Protein AF-A0A7V3H5D7-F1 (afdb_monomer_lite)

Foldseek 3Di:
DQDDDDPVRNVVVCVPDVVNVVVCVVVVVVVVVVVCVVCVPPPCVVVVVVVVVVVVVVCVVPVVVVVVVVCVVCVVVVDDDDDDPDPVRVVVVVVVVCVVVVNPDDDDDDDPPD

pLDDT: mean 91.45, std 11.25, range [36.69, 97.81]

Sequence (114 aa):
MKVTGTFPVRAEAALRDPHLQEALARATTRFIELRKTAFADLPEGEALRDRAAAAKAEVMRRLDRYLARFVAAAGSAGCILHAAADAAEARQIILEIARTRGVRRIVKSKSMAT

Secondary structure (DSSP, 8-state):
-PPPS-HHHHHHHHHT-HHHHHHHHHHHHHHHHHHHHHHHT-TTHHHHHHHHHHHHHHHHHTHHHHHHHHHHHHHHTTPPP---SSHHHHHHHHHHHHHHTT------------

Structure (mmCIF, N/CA/C/O backbone):
data_AF-A0A7V3H5D7-F1
#
_entry.id   AF-A0A7V3H5D7-F1
#
loop_
_atom_site.group_PDB
_atom_site.id
_atom_site.type_symbol
_atom_site.label_atom_id
_atom_site.label_alt_id
_atom_site.label_comp_id
_atom_site.label_asym_id
_atom_site.label_entity_id
_atom_site.label_seq_id
_atom_site.pdbx_PDB_ins_code
_atom_site.Cartn_x
_atom_site.Cartn_y
_atom_site.Cartn_z
_atom_site.occupancy
_atom_site.B_iso_or_equiv
_atom_site.auth_seq_id
_atom_site.auth_comp_id
_atom_site.auth_asym_id
_atom_site.auth_atom_id
_atom_site.pdbx_PDB_model_num
ATOM 1 N N . MET A 1 1 ? 27.402 7.275 11.101 1.00 50.59 1 MET A N 1
ATOM 2 C CA . MET A 1 1 ? 26.771 8.213 12.061 1.00 50.59 1 MET A CA 1
ATOM 3 C C . MET A 1 1 ? 25.538 8.805 11.384 1.00 50.59 1 MET A C 1
ATOM 5 O O . MET A 1 1 ? 25.677 9.266 10.261 1.00 50.59 1 MET A O 1
ATOM 9 N N . LYS A 1 2 ? 24.327 8.703 11.955 1.00 62.94 2 LYS A N 1
ATOM 10 C CA . LYS A 1 2 ? 23.120 9.253 11.300 1.00 62.94 2 LYS A CA 1
ATOM 11 C C . LYS A 1 2 ? 23.193 10.781 11.319 1.00 62.94 2 LYS A C 1
ATOM 13 O O . LYS A 1 2 ? 23.242 11.356 12.400 1.00 62.94 2 LYS A O 1
ATOM 18 N N . VAL A 1 3 ? 23.185 11.417 10.147 1.00 75.69 3 VAL A N 1
ATOM 19 C CA . VAL A 1 3 ? 23.109 12.881 10.033 1.00 75.69 3 VAL A CA 1
ATOM 20 C C . VAL A 1 3 ? 21.751 13.346 10.561 1.00 75.69 3 VAL A C 1
ATOM 22 O O . VAL A 1 3 ? 20.700 12.924 10.071 1.00 75.69 3 VAL A O 1
ATOM 25 N N . THR A 1 4 ? 21.771 14.181 11.596 1.00 81.56 4 THR A N 1
ATOM 26 C CA . THR A 1 4 ? 20.591 14.818 12.189 1.00 81.56 4 THR A CA 1
ATOM 27 C C . THR A 1 4 ? 20.409 16.211 11.587 1.00 81.56 4 THR A C 1
ATOM 29 O O . THR A 1 4 ? 21.378 16.921 11.344 1.00 81.56 4 THR A O 1
ATOM 32 N N . GLY A 1 5 ? 19.167 16.601 11.288 1.00 89.06 5 GLY A N 1
ATOM 33 C CA . GLY A 1 5 ? 18.875 17.894 10.664 1.00 89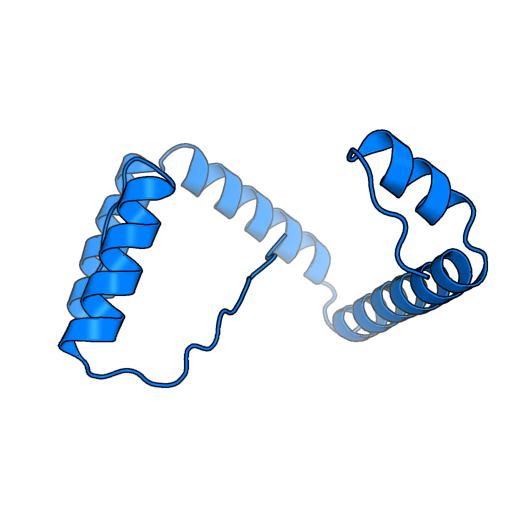.06 5 GLY A CA 1
ATOM 34 C C . GLY A 1 5 ? 17.579 17.902 9.857 1.00 89.06 5 GLY A C 1
ATOM 35 O O . GLY A 1 5 ? 16.860 16.899 9.785 1.00 89.06 5 GLY A O 1
ATOM 36 N N . THR A 1 6 ? 17.286 19.048 9.240 1.00 93.31 6 THR A N 1
ATOM 37 C CA . THR A 1 6 ? 16.149 19.221 8.325 1.00 93.31 6 THR A CA 1
ATOM 38 C C . THR A 1 6 ? 16.274 18.295 7.108 1.00 93.31 6 THR A C 1
ATOM 40 O O . THR A 1 6 ? 17.319 17.692 6.853 1.00 93.31 6 THR A O 1
ATOM 43 N N . PHE A 1 7 ? 15.189 18.125 6.346 1.00 90.19 7 PHE A N 1
ATOM 44 C CA . PHE A 1 7 ? 15.221 17.285 5.145 1.00 90.19 7 PHE A CA 1
ATOM 45 C C . PHE A 1 7 ? 16.323 17.688 4.143 1.00 90.19 7 PHE A C 1
ATOM 47 O O . PHE A 1 7 ? 17.070 16.787 3.768 1.00 90.19 7 PHE A O 1
ATOM 54 N N . PRO A 1 8 ? 16.511 18.976 3.780 1.00 95.12 8 PRO A N 1
ATOM 55 C CA . PRO A 1 8 ? 17.563 19.375 2.841 1.00 95.12 8 PRO A CA 1
ATOM 56 C C . PRO A 1 8 ? 18.969 18.950 3.282 1.00 95.12 8 PRO A C 1
ATOM 58 O O . PRO A 1 8 ? 19.699 18.358 2.496 1.00 95.12 8 PRO A O 1
ATOM 61 N N . VAL A 1 9 ? 19.307 19.144 4.562 1.00 93.94 9 VAL A N 1
ATOM 62 C CA . VAL A 1 9 ? 20.619 18.772 5.126 1.00 93.94 9 VAL A CA 1
ATOM 63 C C . VAL A 1 9 ? 20.856 17.264 5.037 1.00 93.94 9 VAL A C 1
ATOM 65 O O . VAL A 1 9 ? 21.926 16.805 4.640 1.00 93.94 9 VAL A O 1
ATOM 68 N N . ARG A 1 10 ? 19.840 16.466 5.384 1.00 94.12 10 ARG A N 1
ATOM 69 C CA . ARG A 1 10 ? 19.936 15.002 5.303 1.00 94.12 10 ARG A CA 1
ATOM 70 C C . ARG A 1 10 ? 20.005 14.513 3.859 1.00 94.12 10 ARG A C 1
ATOM 72 O O . ARG A 1 10 ? 20.727 13.559 3.594 1.00 94.12 10 ARG A O 1
ATOM 79 N N . ALA A 1 11 ? 19.262 15.146 2.952 1.00 93.44 11 ALA A N 1
ATOM 80 C CA . ALA A 1 11 ? 19.275 14.816 1.533 1.00 93.44 11 ALA A CA 1
ATOM 81 C C . ALA A 1 11 ? 20.652 15.094 0.918 1.00 93.44 11 ALA A C 1
ATOM 83 O O . ALA A 1 11 ? 21.195 14.226 0.245 1.00 93.44 11 ALA A O 1
ATOM 84 N N . GLU A 1 12 ? 21.257 16.246 1.210 1.00 94.38 12 GLU A N 1
ATOM 85 C CA . GLU A 1 12 ? 22.595 16.590 0.720 1.00 94.38 12 GLU A CA 1
ATOM 86 C C . GLU A 1 12 ? 23.663 15.609 1.221 1.00 94.38 12 GLU A C 1
ATOM 88 O O . GLU A 1 12 ? 24.478 15.121 0.438 1.00 94.38 12 GLU A O 1
ATOM 93 N N . ALA A 1 13 ? 23.630 15.259 2.510 1.00 93.88 13 ALA A N 1
ATOM 94 C CA . ALA A 1 13 ? 24.543 14.263 3.062 1.00 93.88 13 ALA A CA 1
ATOM 95 C C . ALA A 1 13 ? 24.348 12.876 2.425 1.00 93.88 13 ALA A C 1
ATOM 97 O O . ALA A 1 13 ? 25.325 12.220 2.077 1.00 93.88 13 ALA A O 1
ATOM 98 N N . ALA A 1 14 ? 23.096 12.448 2.234 1.00 93.06 14 ALA A N 1
ATOM 99 C CA . A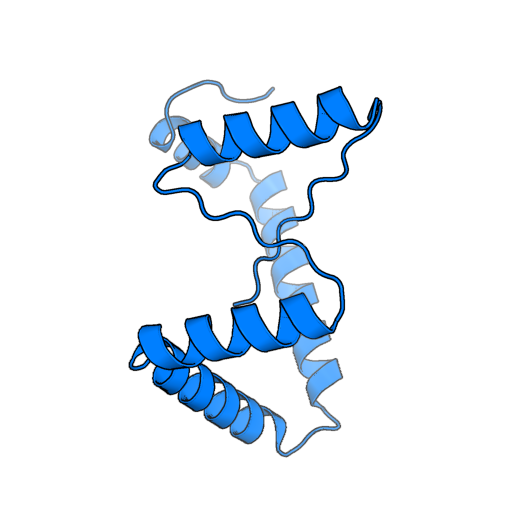LA A 1 14 ? 22.774 11.184 1.576 1.00 93.06 14 ALA A CA 1
ATOM 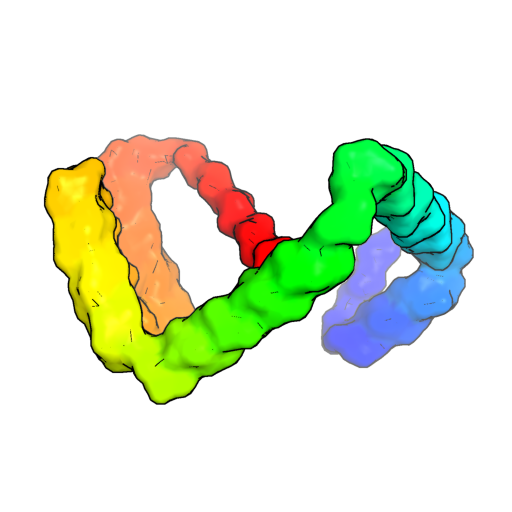100 C C . ALA A 1 14 ? 23.259 11.154 0.117 1.00 93.06 14 ALA A C 1
ATOM 102 O O . ALA A 1 14 ? 23.805 10.151 -0.331 1.00 93.06 14 ALA A O 1
ATOM 103 N N . LEU A 1 15 ? 23.116 12.261 -0.616 1.00 93.75 15 LEU A N 1
ATOM 104 C CA . LEU A 1 15 ? 23.584 12.365 -1.999 1.00 93.75 15 LEU A CA 1
ATOM 105 C C . LEU A 1 15 ? 25.105 12.237 -2.128 1.00 93.75 15 LEU A C 1
ATOM 107 O O . LEU A 1 15 ? 25.570 11.841 -3.191 1.00 93.75 15 LEU A O 1
ATOM 111 N N . ARG A 1 16 ? 25.876 12.547 -1.079 1.00 95.25 16 ARG A N 1
ATOM 112 C CA . ARG A 1 16 ? 27.344 12.417 -1.064 1.00 95.25 16 ARG A CA 1
ATOM 113 C C . ARG A 1 16 ? 27.854 11.100 -0.476 1.00 95.25 16 ARG A C 1
ATOM 115 O O . ARG A 1 16 ? 29.062 10.902 -0.460 1.00 95.25 16 ARG A O 1
ATOM 122 N N . ASP A 1 17 ? 26.981 10.224 0.016 1.00 96.31 17 ASP A N 1
ATOM 123 C CA . ASP A 1 17 ? 27.370 8.949 0.627 1.00 96.31 17 ASP A CA 1
ATOM 124 C C . ASP A 1 17 ? 27.663 7.890 -0.461 1.00 96.31 17 ASP A C 1
ATOM 126 O O . ASP A 1 17 ? 26.724 7.406 -1.104 1.00 96.31 17 ASP A O 1
ATOM 130 N N . PRO A 1 18 ? 28.933 7.482 -0.675 1.00 95.44 18 PRO A N 1
ATOM 131 C CA . PRO A 1 18 ? 29.286 6.544 -1.744 1.00 95.44 18 PRO A CA 1
ATOM 132 C C . PRO A 1 18 ? 28.705 5.145 -1.520 1.00 95.44 18 PRO A C 1
ATOM 134 O O . PRO A 1 18 ? 28.352 4.454 -2.475 1.00 95.44 18 PRO A O 1
ATOM 137 N N . HIS A 1 19 ? 28.567 4.724 -0.259 1.00 95.31 19 HIS A N 1
ATOM 138 C CA . HIS A 1 19 ? 27.985 3.428 0.068 1.00 95.31 19 HIS A CA 1
ATOM 139 C C . HIS A 1 19 ? 26.489 3.415 -0.249 1.00 95.31 19 HIS A C 1
ATOM 141 O O . HIS A 1 19 ? 25.981 2.447 -0.821 1.00 95.31 19 HIS A O 1
ATOM 147 N N . LEU A 1 20 ? 25.785 4.504 0.078 1.00 93.81 20 LEU A N 1
ATOM 148 C CA . LEU A 1 20 ? 24.380 4.658 -0.284 1.00 93.81 20 LEU A CA 1
ATOM 149 C C . LEU A 1 20 ? 24.197 4.691 -1.804 1.00 93.81 20 LEU A C 1
ATOM 151 O O . LEU A 1 20 ? 23.315 4.004 -2.315 1.00 93.81 20 LEU A O 1
ATOM 155 N N . GLN A 1 21 ? 25.035 5.435 -2.527 1.00 94.75 21 GLN A N 1
ATOM 156 C CA . GLN A 1 21 ? 25.004 5.473 -3.992 1.00 94.75 21 GLN A CA 1
ATOM 157 C C . GLN A 1 21 ? 25.163 4.071 -4.594 1.00 94.75 21 GLN A C 1
ATOM 159 O O . GLN A 1 21 ? 24.353 3.656 -5.422 1.00 94.75 21 GLN A O 1
ATOM 164 N N . GLU A 1 22 ? 26.156 3.308 -4.136 1.00 96.56 22 GLU A N 1
ATOM 165 C CA . GLU A 1 22 ? 26.410 1.953 -4.620 1.00 96.56 22 GLU A CA 1
ATOM 166 C C . GLU A 1 22 ? 25.260 0.992 -4.270 1.00 96.56 22 GLU A C 1
ATOM 168 O O . GLU A 1 22 ? 24.805 0.205 -5.105 1.00 96.56 22 GLU A O 1
ATOM 173 N N . ALA A 1 23 ? 24.735 1.067 -3.043 1.00 95.00 23 ALA A N 1
ATOM 174 C CA . ALA A 1 23 ? 23.588 0.271 -2.620 1.00 95.00 23 ALA A CA 1
ATOM 175 C C . ALA A 1 23 ? 22.339 0.570 -3.463 1.00 95.00 23 ALA A C 1
ATOM 177 O O . ALA A 1 23 ? 21.672 -0.368 -3.908 1.00 95.00 23 ALA A O 1
ATOM 178 N N . LEU A 1 24 ? 22.049 1.848 -3.723 1.00 94.06 24 LEU A N 1
ATOM 179 C CA . LEU A 1 24 ? 20.930 2.272 -4.564 1.00 94.06 24 LEU A CA 1
ATOM 180 C C . LEU A 1 24 ? 21.111 1.827 -6.015 1.00 94.06 24 LEU A C 1
ATOM 182 O O . LEU A 1 24 ? 20.157 1.315 -6.601 1.00 94.06 24 LEU A O 1
ATOM 186 N N . ALA A 1 25 ? 22.313 1.962 -6.579 1.00 95.00 25 ALA A N 1
ATOM 187 C CA . ALA A 1 25 ? 22.614 1.511 -7.934 1.00 95.00 25 ALA A CA 1
ATOM 188 C C . ALA A 1 25 ? 22.377 0.001 -8.075 1.00 95.00 25 ALA A C 1
ATOM 190 O O . ALA A 1 25 ? 21.601 -0.429 -8.927 1.00 95.00 25 ALA A O 1
ATOM 191 N N . ARG A 1 26 ? 22.950 -0.810 -7.174 1.00 95.50 26 ARG A N 1
ATOM 192 C CA . ARG A 1 26 ? 22.746 -2.269 -7.171 1.00 95.50 26 ARG A CA 1
ATOM 193 C C . ARG A 1 26 ? 21.276 -2.648 -7.023 1.00 95.50 26 ARG A C 1
ATOM 195 O O . ARG A 1 26 ? 20.789 -3.494 -7.769 1.00 95.50 26 ARG A O 1
ATOM 202 N N . ALA A 1 27 ? 20.569 -2.040 -6.070 1.00 94.06 27 ALA A N 1
ATOM 203 C CA . ALA A 1 27 ? 19.161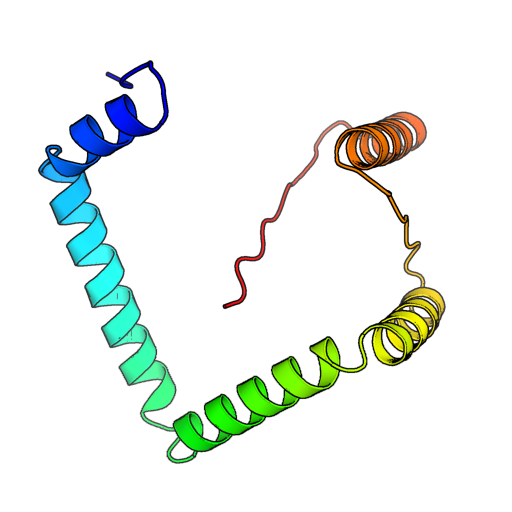 -2.339 -5.825 1.00 94.06 27 ALA A CA 1
ATOM 204 C C . ALA A 1 27 ? 18.286 -1.982 -7.037 1.00 94.06 27 ALA A C 1
ATOM 206 O O . ALA A 1 27 ? 17.441 -2.782 -7.438 1.00 94.06 27 ALA A O 1
ATOM 207 N N . THR A 1 28 ? 18.525 -0.817 -7.644 1.00 94.06 28 THR A N 1
ATOM 208 C CA . THR A 1 28 ? 17.769 -0.327 -8.804 1.00 94.06 28 THR A CA 1
ATOM 209 C C . THR A 1 28 ? 18.017 -1.198 -10.028 1.00 94.06 28 THR A C 1
ATOM 211 O O . THR A 1 28 ? 17.059 -1.676 -10.633 1.00 94.06 28 THR A O 1
ATOM 214 N N . THR A 1 29 ? 19.281 -1.481 -10.354 1.00 95.50 29 THR A N 1
ATOM 215 C CA . THR A 1 29 ? 19.634 -2.359 -11.477 1.00 95.50 29 THR A CA 1
ATOM 216 C C . THR A 1 29 ? 19.042 -3.748 -11.285 1.00 95.50 29 THR A C 1
ATOM 218 O O . THR A 1 29 ? 18.382 -4.263 -12.183 1.00 95.50 29 THR A O 1
ATOM 221 N N . ARG A 1 30 ? 19.181 -4.334 -10.088 1.00 95.50 30 ARG A N 1
ATOM 222 C CA . ARG A 1 30 ? 18.596 -5.646 -9.787 1.00 95.50 30 ARG A CA 1
ATOM 223 C C . ARG A 1 30 ? 17.078 -5.643 -9.951 1.00 95.50 30 ARG A C 1
ATOM 225 O O . ARG A 1 30 ? 16.536 -6.590 -10.506 1.00 95.50 30 ARG A O 1
ATOM 232 N N . PHE A 1 31 ? 16.388 -4.603 -9.485 1.00 93.44 31 PHE A N 1
ATOM 233 C CA . PHE A 1 31 ? 14.940 -4.491 -9.648 1.00 93.44 31 PHE A CA 1
ATOM 234 C C . PHE A 1 31 ? 14.530 -4.401 -11.124 1.00 93.44 31 PHE A C 1
ATOM 236 O O . PHE A 1 31 ? 13.586 -5.073 -11.531 1.00 93.44 31 PHE A O 1
ATOM 243 N N . ILE A 1 32 ? 15.248 -3.608 -11.925 1.00 93.00 32 ILE A N 1
ATOM 244 C CA . ILE A 1 32 ? 14.996 -3.477 -13.365 1.00 93.00 32 ILE A CA 1
ATOM 245 C C . ILE A 1 32 ? 15.169 -4.825 -14.065 1.00 93.00 32 ILE A C 1
ATOM 247 O O . ILE A 1 32 ? 14.280 -5.226 -14.811 1.00 93.00 32 ILE A O 1
ATOM 251 N N . GLU A 1 33 ? 16.263 -5.538 -13.800 1.00 95.81 33 GLU A N 1
ATOM 252 C CA . GLU A 1 33 ? 16.521 -6.838 -14.425 1.00 95.81 33 GLU A CA 1
ATOM 253 C C . GLU A 1 33 ? 15.501 -7.894 -13.992 1.00 95.81 33 GLU A C 1
ATOM 255 O O . GLU A 1 33 ? 14.909 -8.552 -14.841 1.00 95.81 33 GLU A O 1
ATOM 260 N N . LEU A 1 34 ? 15.182 -7.984 -12.696 1.00 93.56 34 LEU A N 1
ATOM 261 C CA . LEU A 1 34 ? 14.133 -8.889 -12.214 1.00 93.56 34 LEU A CA 1
ATOM 262 C C . LEU A 1 34 ? 12.772 -8.577 -12.840 1.00 93.56 34 LEU A C 1
ATOM 264 O O . LEU A 1 34 ? 12.034 -9.496 -13.187 1.00 93.56 34 LEU A O 1
ATOM 268 N N . ARG A 1 35 ? 12.438 -7.291 -13.015 1.00 89.31 35 ARG A N 1
ATOM 269 C CA . ARG A 1 35 ? 11.217 -6.891 -13.718 1.00 89.31 35 ARG A CA 1
ATOM 270 C C . ARG A 1 35 ? 11.265 -7.320 -15.183 1.00 89.31 35 ARG A C 1
ATOM 272 O O . ARG A 1 35 ? 10.276 -7.865 -15.654 1.00 89.31 35 ARG A O 1
ATOM 279 N N . LYS A 1 36 ? 12.368 -7.087 -15.901 1.00 91.06 36 LYS A N 1
ATOM 280 C CA . LYS A 1 36 ? 12.507 -7.514 -17.303 1.00 91.06 36 LYS A CA 1
ATOM 281 C C . LYS A 1 36 ? 12.309 -9.019 -17.436 1.00 91.06 36 LYS A C 1
ATOM 283 O O . LYS A 1 36 ? 11.509 -9.441 -18.258 1.00 91.06 36 LYS A O 1
ATOM 288 N N . THR A 1 37 ? 12.969 -9.810 -16.591 1.00 93.31 37 THR A N 1
ATOM 289 C CA . THR A 1 37 ? 12.817 -11.269 -16.576 1.00 93.31 37 THR A CA 1
ATOM 290 C C . THR A 1 37 ? 11.382 -11.686 -16.266 1.00 93.31 37 THR A C 1
ATOM 292 O O . THR A 1 37 ? 10.831 -12.509 -16.981 1.00 93.31 37 THR A O 1
ATOM 295 N N . ALA A 1 38 ? 10.741 -11.091 -15.256 1.00 90.19 38 ALA A N 1
ATOM 296 C CA . ALA A 1 38 ? 9.362 -11.427 -14.897 1.00 90.19 38 ALA A CA 1
ATOM 297 C C . ALA A 1 38 ? 8.342 -11.107 -16.005 1.00 90.19 38 ALA A C 1
ATOM 299 O O . ALA A 1 38 ? 7.293 -11.739 -16.067 1.00 90.19 38 ALA A O 1
ATOM 300 N N . PHE A 1 39 ? 8.633 -10.121 -16.857 1.00 89.94 39 PHE A N 1
ATOM 301 C CA . PHE A 1 39 ? 7.785 -9.739 -17.989 1.00 89.94 39 PHE A CA 1
ATOM 302 C C . PHE A 1 39 ? 8.190 -10.415 -19.308 1.00 89.94 39 PHE A C 1
ATOM 304 O O . PHE A 1 39 ? 7.469 -10.262 -20.289 1.00 89.94 39 PHE A O 1
ATOM 311 N N . ALA A 1 40 ? 9.306 -11.151 -19.354 1.00 92.69 40 ALA A N 1
ATOM 312 C CA . ALA A 1 40 ? 9.819 -11.753 -20.586 1.00 92.69 40 ALA A CA 1
ATOM 313 C C . ALA A 1 40 ? 8.812 -12.726 -21.221 1.00 92.69 40 ALA A C 1
ATOM 315 O O . ALA A 1 40 ? 8.638 -12.720 -22.437 1.00 92.69 40 ALA A O 1
ATOM 316 N N . ASP A 1 41 ? 8.093 -13.477 -20.385 1.00 93.00 41 ASP A N 1
ATOM 317 C CA . ASP A 1 41 ? 7.090 -14.457 -20.812 1.00 93.00 41 ASP A CA 1
ATOM 318 C C . ASP A 1 41 ? 5.667 -13.866 -20.893 1.00 93.00 41 ASP A C 1
ATOM 320 O O . ASP A 1 41 ? 4.692 -14.606 -21.020 1.00 93.00 41 ASP A O 1
ATOM 324 N N . LEU A 1 42 ? 5.526 -12.535 -20.816 1.00 93.12 42 LEU A N 1
ATOM 325 C CA . LEU A 1 42 ? 4.243 -11.825 -20.885 1.00 93.12 42 LEU A CA 1
ATOM 326 C C . LEU A 1 42 ? 4.267 -10.758 -21.997 1.00 93.12 42 LEU A C 1
ATOM 328 O O . LEU A 1 42 ? 4.415 -9.565 -21.702 1.00 93.12 42 LEU A O 1
ATOM 332 N N . PRO A 1 43 ? 4.111 -11.154 -23.277 1.00 91.00 43 PRO A N 1
ATOM 333 C CA . PRO A 1 43 ? 4.162 -10.242 -24.425 1.00 91.00 43 PRO A CA 1
ATOM 334 C C . PRO A 1 43 ? 3.170 -9.072 -24.340 1.00 91.00 43 PRO A C 1
ATOM 336 O O . PRO A 1 43 ? 3.459 -7.965 -24.789 1.00 91.00 43 PRO A O 1
ATOM 339 N N . GLU A 1 44 ? 2.007 -9.282 -23.723 1.00 94.31 44 GLU A N 1
ATOM 340 C CA . GLU A 1 44 ? 0.974 -8.268 -23.494 1.00 94.31 44 GLU A CA 1
ATOM 341 C C . GLU A 1 44 ? 1.220 -7.384 -22.255 1.00 94.31 44 GLU A C 1
ATOM 343 O O . GLU A 1 44 ? 0.380 -6.549 -21.907 1.00 94.31 44 GLU A O 1
ATOM 348 N N . GLY A 1 45 ? 2.346 -7.556 -21.559 1.00 91.00 45 GLY A N 1
ATOM 349 C CA . GLY A 1 45 ? 2.595 -6.962 -20.247 1.00 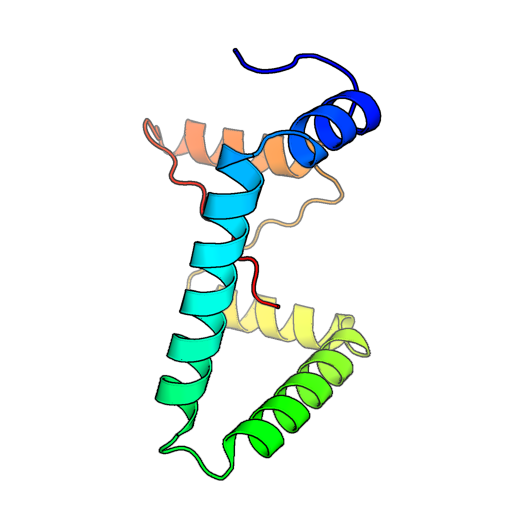91.00 45 GLY A CA 1
ATOM 350 C C . GLY A 1 45 ? 2.520 -5.435 -20.220 1.00 91.00 45 GLY A C 1
ATOM 351 O O . GLY A 1 45 ? 1.941 -4.869 -19.290 1.00 91.00 45 GLY A O 1
ATOM 352 N N . GLU A 1 46 ? 3.040 -4.751 -21.242 1.00 90.75 46 GLU A N 1
ATOM 353 C CA . GLU A 1 46 ? 2.925 -3.287 -21.335 1.00 90.75 46 GLU A CA 1
ATOM 354 C C . GLU A 1 46 ? 1.479 -2.847 -21.620 1.00 90.75 46 GLU A C 1
ATOM 356 O O . GLU A 1 46 ? 0.969 -1.954 -20.947 1.00 90.75 46 GLU A O 1
ATOM 361 N N . ALA A 1 47 ? 0.743 -3.554 -22.485 1.00 94.06 47 ALA A N 1
ATOM 362 C CA . ALA A 1 47 ? -0.674 -3.259 -22.719 1.00 94.06 47 ALA A CA 1
ATOM 363 C C . ALA A 1 47 ? -1.530 -3.460 -21.450 1.00 94.06 47 ALA A C 1
ATOM 365 O O . ALA A 1 47 ? -2.460 -2.695 -21.180 1.00 94.06 47 ALA A O 1
ATOM 366 N N . LEU A 1 48 ? -1.219 -4.470 -20.630 1.00 94.25 48 LEU A N 1
ATOM 367 C CA . LEU A 1 48 ? -1.863 -4.673 -19.329 1.00 94.25 48 LEU A CA 1
ATOM 368 C C . LEU A 1 48 ? -1.535 -3.548 -18.342 1.00 94.25 48 LEU A C 1
ATOM 370 O O . LEU A 1 48 ? -2.421 -3.117 -17.598 1.00 94.25 48 LEU A O 1
ATOM 374 N N . ARG A 1 49 ? -0.296 -3.041 -18.346 1.00 92.25 49 ARG A N 1
ATOM 375 C CA . ARG A 1 49 ? 0.109 -1.890 -17.525 1.00 92.25 49 ARG A CA 1
ATOM 376 C C . ARG A 1 49 ? -0.658 -0.631 -17.916 1.00 92.25 49 ARG A C 1
ATOM 378 O O . ARG A 1 49 ? -1.191 0.033 -17.027 1.00 92.25 49 ARG A O 1
ATOM 385 N N . ASP A 1 50 ? -0.791 -0.353 -19.208 1.00 95.38 50 ASP A N 1
ATOM 386 C CA . ASP A 1 50 ? -1.553 0.797 -19.704 1.00 95.38 50 ASP A CA 1
ATOM 387 C C . ASP A 1 50 ? -3.031 0.701 -19.320 1.00 95.38 50 ASP A C 1
ATOM 389 O O . ASP A 1 50 ? -3.621 1.656 -18.807 1.00 95.38 50 ASP A O 1
ATOM 393 N N . ARG A 1 51 ? -3.627 -0.487 -19.464 1.00 97.00 51 ARG A N 1
ATOM 394 C CA . ARG A 1 51 ? -5.003 -0.747 -19.016 1.00 97.00 51 ARG A CA 1
ATOM 395 C C . ARG A 1 51 ? -5.163 -0.548 -17.511 1.00 97.00 51 ARG A C 1
ATOM 397 O O . ARG A 1 51 ? -6.148 0.048 -17.077 1.00 97.00 51 ARG A O 1
ATOM 404 N N . ALA A 1 52 ? -4.210 -1.019 -16.709 1.00 95.19 52 ALA A N 1
ATOM 405 C CA . ALA A 1 52 ? -4.227 -0.821 -15.264 1.00 95.19 52 ALA A CA 1
ATOM 406 C C . ALA A 1 52 ? -4.094 0.666 -14.892 1.00 95.19 52 ALA A C 1
ATOM 408 O O . ALA A 1 52 ? -4.797 1.137 -13.996 1.00 95.19 52 ALA A O 1
ATOM 409 N N . ALA A 1 53 ? -3.244 1.421 -15.593 1.00 95.88 53 ALA A N 1
ATOM 410 C CA . ALA A 1 53 ? -3.104 2.862 -15.407 1.00 95.88 53 ALA A CA 1
ATOM 411 C C . ALA A 1 53 ? -4.402 3.609 -15.759 1.00 95.88 53 ALA A C 1
ATOM 413 O O . ALA A 1 53 ? -4.877 4.422 -14.963 1.00 95.88 53 ALA A O 1
ATOM 414 N N . ALA A 1 54 ? -5.030 3.274 -16.890 1.00 97.12 54 ALA A N 1
ATOM 415 C CA . ALA A 1 54 ? -6.319 3.832 -17.291 1.00 97.12 54 ALA A CA 1
ATOM 416 C C . ALA A 1 54 ? -7.427 3.516 -16.270 1.00 97.12 54 ALA A C 1
ATOM 418 O O . ALA A 1 54 ? -8.204 4.396 -15.901 1.00 97.12 54 ALA A O 1
ATOM 419 N N . ALA A 1 55 ? -7.461 2.287 -15.745 1.00 96.12 55 ALA A N 1
ATOM 420 C CA . ALA A 1 55 ? -8.403 1.893 -14.701 1.00 96.12 55 ALA A CA 1
ATOM 421 C C . ALA A 1 55 ? -8.179 2.667 -13.389 1.00 96.12 55 ALA A C 1
ATOM 423 O O . ALA A 1 55 ? -9.144 3.121 -12.775 1.00 96.12 55 ALA A O 1
ATOM 424 N N . LYS A 1 56 ? -6.921 2.876 -12.969 1.00 94.62 56 LYS A N 1
ATOM 425 C CA . LYS A 1 56 ? -6.598 3.720 -11.804 1.00 94.62 56 LYS A CA 1
ATOM 426 C C . LYS A 1 56 ? -7.085 5.156 -12.015 1.00 94.62 56 LYS A C 1
ATOM 428 O O . LYS A 1 56 ? -7.725 5.714 -11.127 1.00 94.62 56 LYS A O 1
ATOM 433 N N . ALA A 1 57 ? -6.828 5.738 -13.186 1.00 96.12 57 ALA A N 1
ATOM 434 C CA . ALA A 1 57 ? -7.275 7.091 -13.516 1.00 96.12 57 ALA A CA 1
ATOM 435 C C . ALA A 1 57 ? -8.809 7.218 -13.494 1.00 96.12 57 ALA A C 1
ATOM 437 O O . ALA A 1 57 ? -9.345 8.186 -12.956 1.00 96.12 57 ALA A O 1
ATOM 438 N N . GLU A 1 58 ? -9.521 6.219 -14.021 1.00 96.44 58 GLU A N 1
ATOM 439 C CA . GLU A 1 58 ? -10.984 6.136 -13.965 1.00 96.44 58 GLU A CA 1
ATOM 440 C C . GLU A 1 58 ? -11.511 6.119 -12.530 1.00 96.44 58 GLU A C 1
ATOM 442 O O . GLU A 1 58 ? -12.403 6.898 -12.186 1.00 96.44 58 GLU A O 1
ATOM 447 N N . VAL A 1 59 ? -10.935 5.257 -11.687 1.00 96.38 59 VAL A N 1
ATOM 448 C CA . VAL A 1 59 ? -11.318 5.132 -10.277 1.00 96.38 59 VAL A CA 1
ATOM 449 C C . VAL A 1 59 ? -11.121 6.452 -9.544 1.00 96.38 59 VAL A C 1
ATOM 451 O O . VAL A 1 59 ? -12.019 6.882 -8.827 1.00 96.38 59 VAL A O 1
ATOM 454 N N . MET A 1 60 ? -9.991 7.125 -9.765 1.00 95.75 60 MET A N 1
ATOM 455 C CA . MET A 1 60 ? -9.715 8.414 -9.130 1.00 95.75 60 MET A CA 1
ATOM 456 C C . MET A 1 60 ? -10.688 9.510 -9.569 1.00 95.75 60 MET A C 1
ATOM 458 O O . MET A 1 60 ? -11.074 10.342 -8.752 1.00 95.75 60 MET A O 1
ATOM 462 N N . ARG A 1 61 ? -11.132 9.506 -10.830 1.00 97.06 61 ARG A N 1
ATOM 463 C CA . ARG A 1 61 ? -12.094 10.498 -11.338 1.00 97.06 61 ARG A CA 1
ATOM 464 C C . ARG A 1 61 ? -13.508 10.304 -10.787 1.00 97.06 61 ARG A C 1
ATOM 466 O O . ARG A 1 61 ? -14.291 11.245 -10.789 1.00 97.06 61 ARG A O 1
ATOM 473 N N . ARG A 1 62 ? -13.848 9.085 -10.362 1.00 96.88 62 ARG A N 1
ATOM 474 C CA . ARG A 1 62 ? -15.162 8.701 -9.813 1.00 96.88 62 ARG A CA 1
ATOM 475 C C . ARG A 1 62 ? -15.016 8.126 -8.404 1.00 96.88 62 ARG A C 1
ATOM 477 O O . ARG A 1 62 ? -15.608 7.0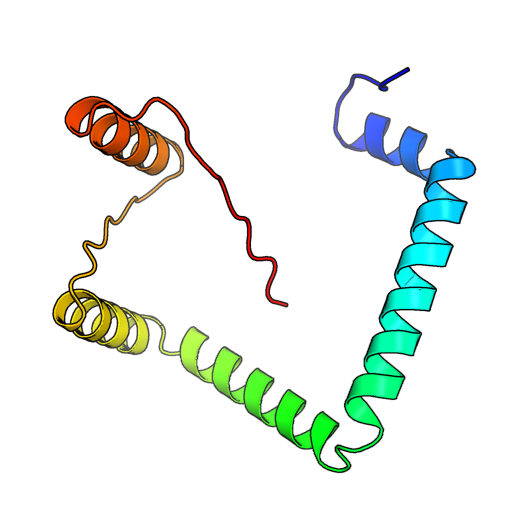94 -8.069 1.00 96.88 62 ARG A O 1
ATOM 484 N N . LEU A 1 63 ? -14.137 8.748 -7.615 1.00 95.94 63 LEU A N 1
ATOM 485 C CA . LEU A 1 63 ? -13.708 8.223 -6.323 1.00 95.94 63 LEU A CA 1
ATOM 486 C C . LEU A 1 63 ? -14.878 8.077 -5.349 1.00 95.94 63 LEU A C 1
ATOM 488 O O . LEU A 1 63 ? -14.946 7.080 -4.642 1.00 95.94 63 LEU A O 1
ATOM 492 N N . ASP A 1 64 ? -15.814 9.018 -5.359 1.00 94.62 64 ASP A N 1
ATOM 493 C CA . ASP A 1 64 ? -17.064 8.987 -4.598 1.00 94.62 64 ASP A CA 1
ATOM 494 C C . ASP A 1 64 ? -17.824 7.661 -4.787 1.00 94.62 64 ASP A C 1
ATOM 496 O O . ASP A 1 64 ? -18.145 6.963 -3.820 1.00 94.62 64 ASP A O 1
ATOM 500 N N . ARG A 1 65 ? -18.025 7.248 -6.043 1.00 95.75 65 ARG A N 1
ATOM 501 C CA . ARG A 1 65 ? -18.743 6.019 -6.390 1.00 95.75 65 ARG A CA 1
ATOM 502 C C . ARG A 1 65 ? -17.951 4.772 -6.020 1.00 95.75 65 ARG A C 1
ATOM 504 O O . ARG A 1 65 ? -18.508 3.815 -5.473 1.00 95.75 65 ARG A O 1
ATOM 511 N N . TYR A 1 66 ? -16.667 4.738 -6.368 1.00 96.56 66 TYR A N 1
ATOM 512 C CA . TYR A 1 66 ? -15.845 3.550 -6.141 1.00 96.56 66 TYR A CA 1
ATOM 513 C C . TYR A 1 66 ? -15.524 3.338 -4.661 1.00 96.56 66 TYR A C 1
ATOM 515 O O . TYR A 1 66 ? -15.493 2.188 -4.222 1.00 96.56 66 TYR A O 1
ATOM 523 N N . LEU A 1 67 ? -15.363 4.410 -3.883 1.00 94.44 67 LEU A N 1
ATOM 524 C CA . LEU A 1 67 ? -15.161 4.332 -2.441 1.00 94.44 67 LEU A CA 1
ATOM 525 C C . LEU A 1 67 ? -16.399 3.763 -1.746 1.00 94.44 67 LEU A C 1
ATOM 527 O O . LEU A 1 67 ? -16.267 2.813 -0.979 1.00 94.44 67 LEU A O 1
ATOM 531 N N . ALA A 1 68 ? -17.599 4.257 -2.068 1.00 94.75 68 ALA A N 1
ATOM 532 C CA . ALA A 1 68 ? -18.840 3.719 -1.508 1.00 94.75 68 ALA A CA 1
ATOM 533 C C . ALA A 1 68 ? -19.002 2.218 -1.811 1.00 94.75 68 ALA A C 1
ATOM 535 O O . ALA A 1 68 ? -19.303 1.419 -0.921 1.00 94.75 68 ALA A O 1
ATOM 536 N N . ARG A 1 69 ? -18.716 1.809 -3.055 1.00 96.44 69 ARG A N 1
ATOM 537 C CA . ARG A 1 69 ? -18.737 0.393 -3.452 1.00 96.44 69 ARG A CA 1
ATOM 538 C C . ARG A 1 69 ? -17.710 -0.438 -2.680 1.00 96.44 69 ARG A C 1
ATOM 540 O O . ARG A 1 69 ? -18.018 -1.557 -2.276 1.00 96.44 69 ARG A O 1
ATOM 547 N N . PHE A 1 70 ? -16.500 0.087 -2.491 1.00 95.56 70 PHE A N 1
ATOM 548 C CA . PHE A 1 70 ? -15.453 -0.587 -1.728 1.00 95.56 70 PHE A CA 1
ATOM 549 C C . PHE A 1 70 ? -15.860 -0.782 -0.267 1.00 95.56 70 PHE A C 1
ATOM 551 O O . PHE A 1 70 ? -15.742 -1.894 0.238 1.00 95.56 70 PHE A O 1
ATOM 558 N N . VAL A 1 71 ? -16.390 0.257 0.386 1.00 95.44 71 VAL A N 1
ATOM 559 C CA . VAL A 1 71 ? -16.845 0.195 1.783 1.00 95.44 71 VAL A CA 1
ATOM 560 C C . VAL A 1 71 ? -17.902 -0.897 1.959 1.00 95.44 71 VAL A C 1
ATOM 562 O O . VAL A 1 71 ? -17.771 -1.732 2.851 1.00 95.44 71 VAL A O 1
ATOM 565 N N . ALA A 1 72 ? -18.901 -0.950 1.071 1.00 96.19 72 ALA A N 1
ATOM 566 C CA . ALA A 1 72 ? -19.949 -1.969 1.120 1.00 96.19 72 ALA A CA 1
ATOM 567 C C . ALA A 1 72 ? -19.398 -3.395 0.927 1.00 96.19 72 ALA A C 1
ATOM 569 O O . ALA A 1 72 ? -19.737 -4.309 1.683 1.00 96.19 72 ALA A O 1
ATOM 570 N N . ALA A 1 73 ? -18.518 -3.588 -0.060 1.00 97.50 73 ALA A N 1
ATOM 571 C CA . ALA A 1 73 ? -17.926 -4.892 -0.348 1.00 97.50 73 ALA A CA 1
ATOM 572 C C . ALA A 1 73 ? -16.997 -5.372 0.779 1.00 97.50 73 ALA A C 1
ATOM 574 O O . ALA A 1 73 ? -17.086 -6.520 1.208 1.00 97.50 73 ALA A O 1
ATOM 575 N N . ALA A 1 74 ? -16.137 -4.492 1.292 1.00 96.94 74 ALA A N 1
ATOM 576 C CA . ALA A 1 74 ? -15.230 -4.805 2.389 1.00 96.94 74 ALA A CA 1
ATOM 577 C C . ALA A 1 74 ? -16.001 -5.096 3.687 1.00 96.94 74 ALA A C 1
ATOM 579 O O . ALA A 1 74 ? -15.690 -6.069 4.372 1.00 96.94 74 ALA A O 1
ATOM 580 N N . GLY A 1 75 ? -17.053 -4.324 3.980 1.00 96.56 75 GLY A N 1
ATOM 581 C CA . GLY A 1 75 ? -17.962 -4.602 5.093 1.00 96.56 75 GLY A CA 1
ATOM 582 C C . GLY A 1 75 ? -18.626 -5.975 4.977 1.00 96.56 75 GLY A C 1
ATOM 583 O O . GLY A 1 75 ? -18.628 -6.742 5.936 1.00 96.56 75 GLY A O 1
ATOM 584 N N . SER A 1 76 ? -19.093 -6.337 3.778 1.00 97.25 76 SER A N 1
ATOM 585 C CA . SER A 1 76 ? -19.681 -7.661 3.507 1.00 97.25 76 SER A CA 1
ATOM 586 C C . SER A 1 76 ? -18.677 -8.808 3.680 1.00 97.25 76 SER A C 1
ATOM 588 O O . SER A 1 76 ? -19.062 -9.920 4.026 1.00 97.25 76 SER A O 1
ATOM 590 N N . ALA A 1 77 ? -17.385 -8.538 3.484 1.00 97.81 77 ALA A N 1
ATOM 591 C CA . ALA A 1 77 ? -16.295 -9.476 3.746 1.00 97.81 77 ALA A CA 1
ATOM 592 C C . ALA A 1 77 ? -15.834 -9.494 5.222 1.00 97.81 77 ALA A C 1
ATOM 594 O O . ALA A 1 77 ? -14.825 -10.121 5.543 1.00 97.81 77 ALA A O 1
ATOM 595 N N . GLY A 1 78 ? -16.533 -8.796 6.123 1.00 97.00 78 GLY A N 1
ATOM 596 C CA . GLY A 1 78 ? -16.230 -8.760 7.557 1.00 97.00 78 GLY A CA 1
ATOM 597 C C . GLY A 1 78 ? -15.162 -7.741 7.964 1.00 97.00 78 GLY A C 1
ATOM 598 O O . GLY A 1 78 ? -14.673 -7.780 9.094 1.00 97.00 78 GLY A O 1
ATOM 599 N N . CYS A 1 79 ? -14.774 -6.823 7.074 1.00 96.44 79 CYS A N 1
ATOM 600 C CA . CYS A 1 79 ? -13.877 -5.730 7.438 1.00 96.44 79 CYS A CA 1
ATOM 601 C C . CYS A 1 79 ? -14.631 -4.619 8.176 1.00 96.44 79 CYS A C 1
ATOM 603 O O . CYS A 1 79 ? -15.721 -4.215 7.777 1.00 96.44 79 CYS A O 1
ATOM 605 N N . ILE A 1 80 ? -13.996 -4.059 9.205 1.00 94.12 80 ILE A N 1
ATOM 606 C CA . ILE A 1 80 ? -14.444 -2.825 9.854 1.00 94.12 80 ILE A CA 1
ATOM 607 C C . ILE A 1 80 ? -13.602 -1.686 9.286 1.00 94.12 80 ILE A C 1
ATOM 609 O O . ILE A 1 80 ? -12.376 -1.687 9.415 1.00 94.12 80 ILE A O 1
ATOM 613 N N . LEU A 1 81 ? -14.260 -0.736 8.624 1.00 93.50 81 LEU A N 1
ATOM 614 C CA . LEU A 1 81 ? -13.606 0.430 8.046 1.00 93.50 81 LEU A CA 1
ATOM 615 C C . LEU A 1 81 ? -13.715 1.598 9.019 1.00 93.50 81 LEU A C 1
ATOM 617 O O . LEU A 1 81 ? -14.805 1.941 9.466 1.00 93.50 81 LEU A O 1
ATOM 621 N N . HIS A 1 82 ? -12.578 2.223 9.305 1.00 93.75 82 HIS A N 1
ATOM 622 C CA . HIS A 1 82 ? -12.512 3.445 10.092 1.00 93.75 82 HIS A CA 1
ATOM 623 C C . HIS A 1 82 ? -12.090 4.597 9.181 1.00 93.75 82 HIS A C 1
ATOM 625 O O . HIS A 1 82 ? -11.040 4.525 8.538 1.00 93.75 82 HIS A O 1
ATOM 631 N N . ALA A 1 83 ? -12.912 5.640 9.116 1.00 91.94 83 ALA A N 1
ATOM 632 C CA . ALA A 1 83 ? -12.573 6.881 8.435 1.00 91.94 83 ALA A CA 1
ATOM 633 C C . ALA A 1 83 ? -11.893 7.838 9.420 1.00 91.94 83 ALA A C 1
ATOM 635 O O . ALA A 1 83 ? -12.243 7.863 10.595 1.00 91.94 83 ALA A O 1
ATOM 636 N N . ALA A 1 84 ? -10.928 8.607 8.926 1.00 95.44 84 ALA A N 1
ATOM 637 C CA . ALA A 1 84 ? -10.279 9.677 9.668 1.00 95.44 84 ALA A CA 1
ATOM 638 C C . ALA A 1 84 ? -10.098 10.874 8.732 1.00 95.44 84 ALA A C 1
ATOM 640 O O . ALA A 1 84 ? -9.624 10.707 7.605 1.00 95.44 84 ALA A O 1
ATOM 641 N N . ALA A 1 85 ? -10.472 12.062 9.190 1.00 94.75 85 ALA A N 1
ATOM 642 C CA . ALA A 1 85 ? -10.319 13.317 8.472 1.00 94.75 85 ALA A CA 1
ATOM 643 C C . ALA A 1 85 ? -8.850 13.754 8.401 1.00 94.75 85 ALA A C 1
ATOM 645 O O . ALA A 1 85 ? -8.434 14.381 7.426 1.00 94.75 85 ALA A O 1
ATOM 646 N N . ASP A 1 86 ? -8.050 13.399 9.410 1.00 95.25 86 ASP A N 1
ATOM 647 C CA . ASP A 1 86 ? -6.639 13.751 9.469 1.00 95.25 86 ASP A CA 1
ATOM 648 C C . ASP A 1 86 ? -5.760 12.684 10.146 1.00 95.25 86 ASP A C 1
ATOM 650 O O . ASP A 1 86 ? -6.191 11.615 10.593 1.00 95.25 86 ASP A O 1
ATOM 654 N N . ALA A 1 87 ? -4.460 12.979 10.206 1.00 94.19 87 ALA A N 1
ATOM 655 C CA . ALA A 1 87 ? -3.482 12.088 10.809 1.00 94.19 87 ALA A CA 1
ATOM 656 C C . ALA A 1 87 ? -3.634 11.956 12.336 1.00 94.19 87 ALA A C 1
ATOM 658 O O . ALA A 1 87 ? -3.177 10.956 12.891 1.00 94.19 87 ALA A O 1
ATOM 659 N N . ALA A 1 88 ? -4.175 12.959 13.032 1.00 97.00 88 ALA A N 1
ATOM 660 C CA . ALA A 1 88 ? -4.380 12.918 14.477 1.00 97.00 88 ALA A CA 1
ATOM 661 C C . ALA A 1 88 ? -5.529 11.979 14.840 1.00 97.00 88 ALA A C 1
ATOM 663 O O . ALA A 1 88 ? -5.334 11.095 15.677 1.00 97.00 88 ALA A O 1
ATOM 664 N N . GLU A 1 89 ? -6.652 12.091 14.139 1.00 97.56 89 GLU A N 1
ATOM 665 C CA . GLU A 1 89 ? -7.798 11.200 14.294 1.00 97.56 89 GLU A CA 1
ATOM 666 C C . GLU A 1 89 ? -7.423 9.754 13.940 1.00 97.56 89 GLU A C 1
ATOM 668 O O . GLU A 1 89 ? -7.670 8.833 14.719 1.00 97.56 89 GLU A O 1
ATOM 673 N N . ALA A 1 90 ? -6.690 9.543 12.838 1.00 95.69 90 ALA A N 1
ATOM 674 C CA . ALA A 1 90 ? -6.206 8.213 12.468 1.00 95.69 90 ALA A CA 1
ATOM 675 C C . ALA A 1 90 ? -5.347 7.575 13.577 1.00 95.69 90 ALA A C 1
ATOM 677 O O . ALA A 1 90 ? -5.484 6.387 13.876 1.00 95.69 90 ALA A O 1
ATOM 678 N N . ARG A 1 91 ? -4.468 8.359 14.223 1.00 95.81 91 ARG A N 1
ATOM 679 C CA . ARG A 1 91 ? -3.666 7.878 15.362 1.00 95.81 91 ARG A CA 1
ATOM 680 C C . ARG A 1 91 ? -4.544 7.515 16.552 1.00 95.81 91 ARG A C 1
ATOM 682 O O . ARG A 1 91 ? -4.281 6.490 17.176 1.00 95.81 91 ARG A O 1
ATOM 689 N N . GLN A 1 92 ? -5.547 8.331 16.873 1.00 97.62 92 GLN A N 1
ATOM 690 C CA . GLN A 1 92 ? -6.460 8.044 17.979 1.00 97.62 92 GLN A CA 1
ATOM 691 C C . GLN A 1 92 ? -7.201 6.726 17.760 1.00 97.62 92 GLN A C 1
ATOM 693 O O . GLN A 1 92 ? -7.119 5.855 18.623 1.00 97.62 92 GLN A O 1
ATOM 698 N N . ILE A 1 93 ? -7.801 6.534 16.584 1.00 97.00 93 ILE A N 1
ATOM 699 C CA . ILE A 1 93 ? -8.519 5.306 16.218 1.00 97.00 93 ILE A CA 1
ATOM 700 C C . ILE A 1 93 ? -7.613 4.075 16.354 1.00 97.00 93 ILE A C 1
ATOM 702 O O . ILE A 1 93 ? -7.980 3.087 16.988 1.00 97.00 93 ILE A O 1
ATOM 706 N N . ILE A 1 94 ? -6.399 4.127 15.795 1.00 94.44 94 ILE A N 1
ATOM 707 C CA . ILE A 1 94 ? -5.449 3.006 15.870 1.00 94.44 94 ILE A CA 1
ATOM 708 C C . ILE A 1 94 ? -5.100 2.676 17.328 1.00 94.44 94 ILE A C 1
ATOM 710 O O . ILE A 1 94 ? -5.063 1.502 17.705 1.00 94.44 94 ILE A O 1
ATOM 714 N N . LEU A 1 95 ? -4.832 3.698 18.149 1.00 95.44 95 LEU A N 1
ATOM 715 C CA . LEU A 1 95 ? -4.491 3.520 19.561 1.00 95.44 95 LEU A CA 1
ATOM 716 C C . LEU A 1 95 ? -5.658 2.946 20.360 1.00 95.44 95 LEU A C 1
ATOM 718 O O . LEU A 1 95 ? -5.438 2.086 21.210 1.00 95.44 95 LEU A O 1
ATOM 722 N N . GLU A 1 96 ? -6.878 3.399 20.093 1.00 96.56 96 GLU A N 1
ATOM 723 C CA . GLU A 1 96 ? -8.083 2.875 20.724 1.00 96.56 96 GLU A CA 1
ATOM 724 C C . GLU A 1 96 ? -8.275 1.394 20.392 1.00 96.56 96 GLU A C 1
ATOM 726 O O . GLU A 1 96 ? -8.358 0.575 21.304 1.00 96.56 96 GLU A O 1
ATOM 731 N N . ILE A 1 97 ? -8.217 1.019 19.110 1.00 95.56 97 ILE A N 1
ATOM 732 C CA . ILE A 1 97 ? -8.323 -0.383 18.678 1.00 95.56 97 ILE A CA 1
ATOM 733 C C . ILE A 1 97 ? -7.259 -1.245 19.365 1.00 95.56 97 ILE A C 1
ATOM 735 O O . ILE A 1 97 ? -7.562 -2.332 19.866 1.00 95.56 97 ILE A O 1
ATOM 739 N N . ALA A 1 98 ? -6.012 -0.768 19.401 1.00 95.44 98 ALA A N 1
ATOM 740 C CA . ALA A 1 98 ? -4.910 -1.492 20.020 1.00 95.44 98 ALA A CA 1
ATOM 741 C C . ALA A 1 98 ? -5.129 -1.692 21.528 1.00 95.44 98 ALA A C 1
ATOM 743 O O . ALA A 1 98 ? -4.921 -2.798 22.028 1.00 95.44 98 ALA A O 1
ATOM 744 N N . ARG A 1 99 ? -5.579 -0.653 22.244 1.00 96.00 99 ARG A N 1
ATOM 745 C CA . ARG A 1 99 ? -5.855 -0.706 23.688 1.00 96.00 99 ARG A CA 1
ATOM 746 C C . ARG A 1 99 ? -7.025 -1.628 24.002 1.00 96.00 99 ARG A C 1
ATOM 748 O O . ARG A 1 99 ? -6.864 -2.538 24.809 1.00 96.00 99 ARG A O 1
ATOM 755 N N . THR A 1 100 ? -8.153 -1.452 23.318 1.00 96.44 100 THR A N 1
ATOM 756 C CA . THR A 1 100 ? -9.374 -2.245 23.524 1.00 96.44 100 THR A CA 1
ATOM 757 C C . THR A 1 100 ? -9.137 -3.733 23.277 1.00 96.44 100 THR A C 1
ATOM 759 O O . THR A 1 100 ? -9.713 -4.576 23.956 1.00 96.44 100 THR A O 1
ATOM 762 N N . ARG A 1 101 ? -8.245 -4.082 22.341 1.00 95.62 101 ARG A N 1
ATOM 763 C CA . ARG A 1 101 ? -7.887 -5.478 22.045 1.00 95.62 101 ARG A CA 1
ATOM 764 C C . ARG A 1 101 ? -6.663 -5.994 22.813 1.00 95.62 101 ARG A C 1
ATOM 766 O O . ARG A 1 101 ? -6.220 -7.108 22.544 1.00 95.62 101 ARG A O 1
ATOM 773 N N . GLY A 1 102 ? -6.082 -5.208 23.724 1.00 96.56 102 GLY A N 1
ATOM 774 C CA . GLY A 1 102 ? -4.895 -5.607 24.492 1.00 96.56 102 GLY A CA 1
ATOM 775 C C . GLY A 1 102 ? -3.669 -5.928 23.622 1.00 96.56 102 GLY A C 1
ATOM 776 O O . GLY A 1 102 ? -2.869 -6.807 23.954 1.00 96.56 102 GLY A O 1
ATOM 777 N N . VAL A 1 103 ? -3.524 -5.259 22.474 1.00 96.25 103 VAL A N 1
ATOM 778 C CA . VAL A 1 103 ? -2.464 -5.537 21.497 1.00 96.25 103 VAL A CA 1
ATOM 779 C C . VAL A 1 103 ? -1.100 -5.147 22.065 1.00 96.25 103 VAL A C 1
ATOM 781 O O . VAL A 1 103 ? -0.852 -3.991 22.390 1.00 96.25 103 VAL A O 1
ATOM 784 N N . ARG A 1 104 ? -0.172 -6.110 22.112 1.00 93.75 104 ARG A N 1
ATOM 785 C CA . ARG A 1 104 ? 1.222 -5.893 22.552 1.00 93.75 104 ARG A CA 1
ATOM 786 C C . ARG A 1 104 ? 2.227 -5.769 21.406 1.00 93.75 104 ARG A C 1
ATOM 788 O O . ARG A 1 104 ? 3.381 -5.420 21.633 1.00 93.75 104 ARG A O 1
ATOM 795 N N . ARG A 1 105 ? 1.813 -6.081 20.174 1.00 92.44 105 ARG A N 1
ATOM 796 C CA . ARG A 1 105 ? 2.661 -6.019 18.978 1.00 92.44 105 ARG A CA 1
ATOM 797 C C . ARG A 1 105 ? 1.854 -5.535 17.783 1.00 92.44 105 ARG A C 1
ATOM 799 O O . ARG A 1 105 ? 0.815 -6.104 17.471 1.00 92.44 105 ARG A O 1
ATOM 806 N N . ILE A 1 106 ? 2.377 -4.523 17.100 1.00 88.69 106 ILE A N 1
ATOM 807 C CA . ILE A 1 106 ? 1.792 -3.961 15.883 1.00 88.69 106 ILE A CA 1
ATOM 808 C C . ILE A 1 106 ? 2.776 -4.187 14.741 1.00 88.69 106 ILE A C 1
ATOM 810 O O . ILE A 1 106 ? 3.959 -3.870 14.861 1.00 88.69 106 ILE A O 1
ATOM 814 N N . VAL A 1 107 ? 2.280 -4.707 13.621 1.00 89.50 107 VAL A N 1
ATOM 815 C CA . VAL A 1 107 ? 3.029 -4.759 12.365 1.00 89.50 107 VAL A CA 1
ATOM 816 C C . VAL A 1 107 ? 2.464 -3.685 11.451 1.00 89.50 107 VAL A C 1
ATOM 818 O O . VAL A 1 107 ? 1.327 -3.772 10.997 1.00 89.50 107 VAL A O 1
ATOM 821 N N . LYS A 1 108 ? 3.263 -2.655 11.172 1.00 83.31 108 LYS A N 1
ATOM 822 C CA . LYS A 1 108 ? 2.900 -1.634 10.189 1.00 83.31 108 LYS A CA 1
ATOM 823 C C . LYS A 1 108 ? 3.425 -2.046 8.818 1.00 83.31 108 LYS A C 1
ATOM 825 O O . LYS A 1 108 ? 4.606 -1.840 8.530 1.00 83.31 108 LYS A O 1
ATOM 830 N N . SER A 1 109 ? 2.552 -2.498 7.927 1.00 78.00 109 SER A N 1
ATOM 831 C CA . SER A 1 109 ? 2.883 -2.553 6.499 1.00 78.00 109 SER A CA 1
ATOM 832 C C . SER A 1 109 ? 2.694 -1.174 5.859 1.00 78.00 109 SER A C 1
ATOM 834 O O . SER A 1 109 ? 1.773 -0.436 6.201 1.00 78.00 109 SER A O 1
ATOM 836 N N . LYS A 1 110 ? 3.599 -0.785 4.960 1.00 73.00 110 LYS A N 1
ATOM 837 C CA . LYS A 1 110 ? 3.379 0.333 4.036 1.00 73.00 110 LYS A CA 1
ATOM 838 C C . LYS A 1 110 ? 3.382 -0.273 2.645 1.00 73.00 110 LYS A C 1
ATOM 840 O O . LYS A 1 110 ? 4.423 -0.738 2.201 1.00 73.00 110 LYS A O 1
ATOM 845 N N . SER A 1 111 ? 2.247 -0.229 1.959 1.00 51.50 111 SER A N 1
ATOM 846 C CA . SER A 1 111 ? 2.237 -0.477 0.523 1.00 51.50 111 SER A CA 1
ATOM 847 C C . SER A 1 111 ? 2.614 0.821 -0.192 1.00 51.50 111 SER A C 1
ATOM 849 O O . SER A 1 111 ? 1.972 1.860 -0.002 1.00 51.50 111 SER A O 1
ATOM 851 N N . MET A 1 112 ? 3.713 0.791 -0.938 1.00 45.72 112 MET A N 1
ATOM 852 C CA . MET A 1 112 ? 4.001 1.729 -2.022 1.00 45.72 112 MET A CA 1
ATOM 853 C C . MET A 1 112 ? 3.662 0.983 -3.312 1.00 45.72 112 MET A C 1
ATOM 855 O O . MET A 1 112 ? 4.545 0.447 -3.970 1.00 45.72 112 MET A O 1
ATOM 859 N N . ALA A 1 113 ? 2.372 0.843 -3.608 1.00 38.22 113 ALA A N 1
ATOM 860 C CA . ALA A 1 113 ? 1.933 0.332 -4.898 1.00 38.22 113 ALA A CA 1
ATOM 861 C C . ALA A 1 113 ? 1.892 1.513 -5.872 1.00 38.22 113 ALA A C 1
ATOM 863 O O . ALA A 1 113 ? 0.900 2.242 -5.912 1.00 38.22 113 ALA A O 1
ATOM 864 N N . THR A 1 114 ? 2.988 1.728 -6.598 1.00 36.69 114 THR A N 1
ATOM 865 C CA . THR A 1 114 ? 3.004 2.595 -7.783 1.00 36.69 114 THR A CA 1
ATOM 866 C C . THR A 1 114 ? 2.702 1.740 -9.002 1.00 36.69 114 THR A C 1
ATOM 868 O O . THR A 1 114 ? 3.439 0.756 -9.220 1.00 36.69 114 THR A O 1
#

Radius of gyration: 20.94 Å; chains: 1; bounding box: 49×34×49 Å